Protein AF-A0A2G5R1A2-F1 (afdb_monomer)

Sequence (145 aa):
MGHVRRYGDDRVIRIGRARDGDEALFTPRADFAADFASEGALLPDGLRWTVETGWGRREVLGMGGLAPLGGRRWGVWALMSDLTPRQWLLAGWAAHAVLTWATTANTIFERPTFQAVPAPTPEAVRLLKRIGFVDVGEAYMIWEG

Mean predicted aligned error: 5.47 Å

Secondary structure (DSSP, 8-state):
--EEE--TTT--EEEEE--TTGGGGSPPPHHHHHHHHHTTT-PPSSEEEEEEE-SSS-EEEEEEEEEEEETTEEEEEEEE-S--HHHHHHHHHHHHHHHHHHHHT-TTSSS-EEEE---SSHHHHHHHHHTTEEE-SSSSEEE--

Foldseek 3Di:
DWDWDDDPPWKIKIKDFDDPCLQVQADFDPVLVVVCVVVVVDDADATKIFIFIGDPDTRTQWMWHWHDPDPLETETGIGGHPDDPVVLLVVLVVSLVVVCCVPPVDPVRDPHKYKYQFDPDPVSVVSCVVSAWDDPPDSITTHPD

pLDDT: mean 85.93, std 11.62, range [48.03, 97.38]

Solvent-accessible surface area (backbone atoms only — not comparable to full-atom values): 8216 Å² total; per-residue (Å²): 114,77,54,77,50,81,59,79,96,74,51,38,49,36,40,36,69,53,55,94,66,53,77,76,58,45,62,54,24,71,66,47,43,50,55,41,50,74,64,70,67,59,80,77,60,71,54,50,31,30,37,31,35,52,78,96,54,91,39,50,49,27,38,34,36,41,25,79,69,57,93,56,29,28,39,51,49,72,45,38,31,81,64,53,77,68,52,48,55,51,52,41,53,48,52,34,54,53,53,51,40,46,64,74,75,33,86,88,37,73,79,61,44,43,33,35,64,59,59,102,42,75,66,43,46,52,49,43,42,75,50,28,33,42,84,73,92,58,87,41,26,41,56,76,105

Radius of gyration: 14.65 Å; Cα contacts (8 Å, |Δi|>4): 243; chains: 1; bounding box: 35×31×40 Å

Nearest PDB structures (foldseek):
  7kx3-assembly1_B  TM=6.632E-01  e=1.824E-04  Vibrio cholerae O1 biovar El Tor str. N16961
  6dau-assembly1_E-5  TM=6.646E-01  e=5.779E-04  Vibrio cholerae O1 biovar El Tor
  3tth-assembly11_K  TM=6.308E-01  e=1.272E-03  Coxiella burnetii
  4r87-assembly1_B  TM=6.181E-01  e=1.272E-03  Vibrio cholerae O1 biovar El Tor str. N16961
  3tt2-assembly1_A  TM=5.699E-01  e=2.987E-02  Sphaerobacter thermophilus DSM 20745

Structure (mmCIF, N/CA/C/O backbone):
data_AF-A0A2G5R1A2-F1
#
_entry.id   AF-A0A2G5R1A2-F1
#
loop_
_atom_site.group_PDB
_atom_site.id
_atom_site.type_symbol
_atom_site.label_atom_id
_atom_site.label_alt_id
_atom_site.label_comp_id
_atom_site.label_asym_id
_atom_site.label_entity_id
_atom_site.label_seq_id
_atom_site.pdbx_PDB_ins_code
_atom_site.Cartn_x
_atom_site.Cartn_y
_atom_site.Cartn_z
_atom_site.occupancy
_atom_site.B_iso_or_equiv
_atom_site.auth_seq_id
_atom_site.auth_comp_id
_atom_site.auth_asym_id
_atom_site.auth_atom_id
_atom_site.pdbx_PDB_model_num
ATOM 1 N N . MET A 1 1 ? 8.253 -9.365 10.867 1.00 53.34 1 MET A N 1
ATOM 2 C CA . MET A 1 1 ? 8.555 -7.958 11.184 1.00 53.34 1 MET A CA 1
ATOM 3 C C . MET A 1 1 ? 7.321 -7.328 11.810 1.00 53.34 1 MET A C 1
ATOM 5 O O . MET A 1 1 ? 6.239 -7.571 11.291 1.00 53.34 1 MET A O 1
ATOM 9 N N . GLY A 1 2 ? 7.460 -6.615 12.930 1.00 54.91 2 GLY A N 1
ATOM 10 C CA . GLY A 1 2 ? 6.360 -5.902 13.581 1.00 54.91 2 GLY A CA 1
ATOM 11 C C . GLY A 1 2 ? 6.784 -4.468 13.871 1.00 54.91 2 GLY A C 1
ATOM 12 O O . GLY A 1 2 ? 7.587 -4.251 14.773 1.00 54.91 2 GLY A O 1
ATOM 13 N N . HIS A 1 3 ? 6.284 -3.502 13.100 1.00 61.28 3 HIS A N 1
ATOM 14 C CA . HIS A 1 3 ? 6.483 -2.082 13.395 1.00 61.28 3 HIS A CA 1
ATOM 15 C C . HIS A 1 3 ? 5.299 -1.567 14.201 1.00 61.28 3 HIS A C 1
ATOM 17 O O . HIS A 1 3 ? 4.147 -1.742 13.806 1.00 61.28 3 HIS A O 1
ATOM 23 N N . VAL A 1 4 ? 5.592 -0.944 15.340 1.00 58.12 4 VAL A N 1
ATOM 24 C CA . VAL A 1 4 ? 4.596 -0.392 16.257 1.00 58.12 4 VAL A CA 1
ATOM 25 C C . VAL A 1 4 ? 4.905 1.081 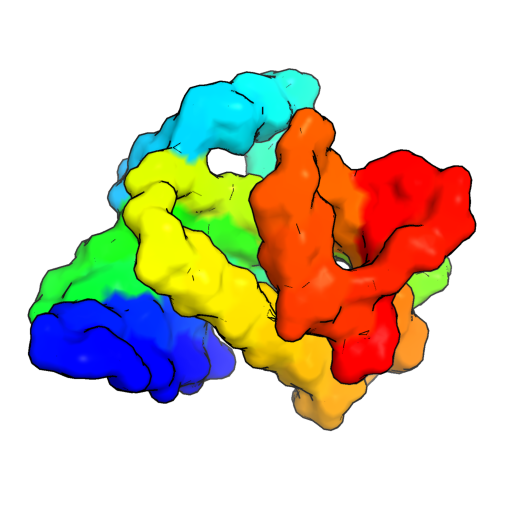16.462 1.00 58.12 4 VAL A C 1
ATOM 27 O O . VAL A 1 4 ? 5.990 1.421 16.930 1.00 58.12 4 VAL A O 1
ATOM 30 N N . ARG A 1 5 ? 3.949 1.962 16.152 1.00 61.06 5 ARG A N 1
ATOM 31 C CA . ARG A 1 5 ? 4.069 3.392 16.460 1.00 61.06 5 ARG A CA 1
ATOM 32 C C . ARG A 1 5 ? 2.829 3.899 17.191 1.00 61.06 5 ARG A C 1
ATOM 34 O O . ARG A 1 5 ? 1.709 3.502 16.875 1.00 61.06 5 ARG A O 1
ATOM 41 N N . ARG A 1 6 ? 3.048 4.751 18.196 1.00 54.03 6 ARG A N 1
ATOM 42 C CA . ARG A 1 6 ? 2.004 5.391 19.013 1.00 54.03 6 ARG A CA 1
ATOM 43 C C . ARG A 1 6 ? 1.720 6.802 18.495 1.00 54.03 6 ARG A C 1
ATOM 45 O O . ARG A 1 6 ? 2.661 7.496 18.112 1.00 54.03 6 ARG A O 1
ATOM 52 N N . TYR A 1 7 ? 0.455 7.222 18.513 1.00 48.03 7 TYR A N 1
ATOM 53 C CA . TYR A 1 7 ? 0.052 8.603 18.234 1.00 48.03 7 TYR A CA 1
ATOM 54 C C . TYR A 1 7 ? -1.152 8.995 19.105 1.00 48.03 7 TYR A C 1
ATOM 56 O O . TYR A 1 7 ? -2.266 8.543 18.851 1.00 48.03 7 TYR A O 1
ATOM 64 N N . GLY A 1 8 ? -0.919 9.843 20.113 1.00 56.75 8 GLY A N 1
ATOM 65 C CA . GLY A 1 8 ? -1.944 10.268 21.075 1.00 56.75 8 GLY A CA 1
ATOM 66 C C . GLY A 1 8 ? -2.523 9.126 21.922 1.00 56.75 8 GLY A C 1
ATOM 67 O O . GLY A 1 8 ? -1.966 8.025 21.965 1.00 56.75 8 GLY A O 1
ATOM 68 N N . ASP A 1 9 ? -3.644 9.416 22.578 1.00 51.31 9 ASP A N 1
ATOM 69 C CA . ASP A 1 9 ? -4.330 8.508 23.501 1.00 51.31 9 ASP A CA 1
ATOM 70 C C . ASP A 1 9 ? -5.085 7.409 22.720 1.00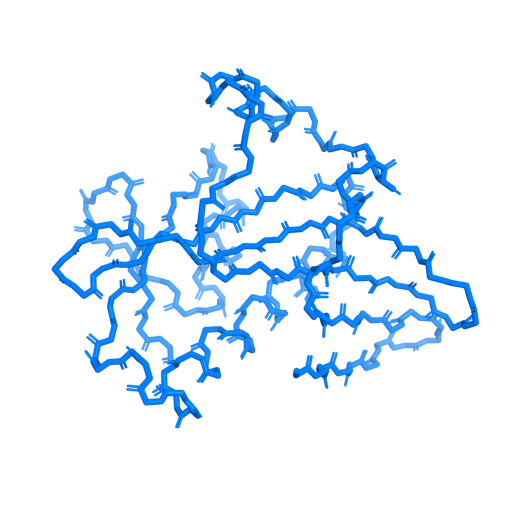 51.31 9 ASP A C 1
ATOM 72 O O . ASP A 1 9 ? -6.179 7.621 22.226 1.00 51.31 9 ASP A O 1
ATOM 76 N N . ASP A 1 10 ? -4.495 6.219 22.585 1.00 49.88 10 ASP A N 1
ATOM 77 C CA . ASP A 1 10 ? -5.197 4.937 22.334 1.00 49.88 10 ASP A CA 1
ATOM 78 C C . ASP A 1 10 ? -5.314 4.339 20.920 1.00 49.88 10 ASP A C 1
ATOM 80 O O . ASP A 1 10 ? -5.913 3.270 20.777 1.00 49.88 10 ASP A O 1
ATOM 84 N N . ARG A 1 11 ? -4.667 4.860 19.866 1.00 59.41 11 ARG A N 1
ATOM 85 C CA . ARG A 1 11 ? -4.606 4.122 18.577 1.00 59.41 11 ARG A CA 1
ATOM 86 C C . ARG A 1 11 ? -3.183 3.861 18.105 1.00 59.41 11 ARG A C 1
ATOM 88 O O . ARG A 1 11 ? -2.524 4.701 17.501 1.00 59.41 11 ARG A O 1
ATOM 95 N N . VAL A 1 12 ? -2.711 2.649 18.384 1.00 66.00 12 VAL A N 1
ATOM 96 C CA . VAL A 1 12 ? -1.510 2.086 17.763 1.00 66.00 12 VAL A CA 1
ATOM 97 C C . VAL A 1 12 ? -1.891 1.561 16.386 1.00 66.00 12 VAL A C 1
ATOM 99 O O . VAL A 1 12 ? -2.875 0.833 16.281 1.00 66.00 12 VAL A O 1
ATOM 102 N N . ILE A 1 13 ? -1.111 1.899 15.356 1.00 71.56 13 ILE A N 1
ATOM 103 C CA . ILE A 1 13 ? -1.110 1.131 14.108 1.00 71.56 13 ILE A CA 1
ATOM 104 C C . ILE A 1 13 ? 0.065 0.161 14.130 1.00 71.56 13 ILE A C 1
ATOM 106 O O . ILE A 1 13 ? 1.190 0.523 14.499 1.00 71.56 13 ILE A O 1
ATOM 110 N N . ARG A 1 14 ? -0.230 -1.089 13.777 1.00 78.00 14 ARG A N 1
ATOM 111 C CA . ARG A 1 14 ? 0.752 -2.154 13.612 1.00 78.00 14 ARG A CA 1
ATOM 112 C C . ARG A 1 14 ? 0.763 -2.603 12.169 1.00 78.00 14 ARG A C 1
ATOM 114 O O . ARG A 1 14 ? -0.285 -2.700 11.539 1.00 78.00 14 ARG A O 1
ATOM 121 N N . ILE A 1 15 ? 1.955 -2.925 11.694 1.00 80.19 15 ILE A N 1
ATOM 122 C CA . ILE A 1 15 ? 2.123 -3.700 10.472 1.00 80.19 15 ILE A CA 1
ATOM 123 C C . ILE A 1 15 ? 2.657 -5.056 10.871 1.00 80.19 15 ILE A C 1
ATOM 125 O O . ILE A 1 15 ? 3.698 -5.142 11.531 1.00 80.19 15 ILE A O 1
ATOM 129 N N . GLY A 1 16 ? 1.946 -6.097 10.467 1.00 82.06 16 GLY A N 1
ATOM 130 C CA . GLY A 1 16 ? 2.376 -7.478 10.613 1.00 82.06 16 GLY A CA 1
ATOM 131 C C . GLY A 1 16 ? 2.407 -8.186 9.268 1.00 82.06 16 GLY A C 1
ATOM 132 O O . GLY A 1 16 ? 1.851 -7.703 8.285 1.00 82.06 16 GLY A O 1
ATOM 133 N N . ARG A 1 17 ? 3.036 -9.364 9.238 1.00 86.81 17 ARG A N 1
ATOM 134 C CA . ARG A 1 17 ? 2.874 -10.298 8.119 1.00 86.81 17 ARG A CA 1
ATOM 135 C C . ARG A 1 17 ? 1.384 -10.603 7.954 1.00 86.81 17 ARG A C 1
ATOM 137 O O . ARG A 1 17 ? 0.725 -10.882 8.958 1.00 86.81 17 ARG A O 1
ATOM 144 N N . ALA A 1 18 ? 0.900 -10.559 6.716 1.00 89.62 18 ALA A N 1
ATOM 145 C CA . ALA A 1 18 ? -0.470 -10.944 6.419 1.00 89.62 18 ALA A CA 1
ATOM 146 C C . ALA A 1 18 ? -0.735 -12.397 6.818 1.00 89.62 18 ALA A C 1
ATOM 148 O O . ALA A 1 18 ? 0.147 -13.256 6.690 1.00 89.62 18 ALA A O 1
ATOM 149 N N . ARG A 1 19 ? -1.940 -12.645 7.324 1.00 90.69 19 ARG A N 1
ATOM 150 C CA . ARG A 1 19 ? -2.444 -13.972 7.677 1.00 90.69 19 ARG A CA 1
ATOM 151 C C . ARG A 1 19 ? -3.552 -14.341 6.704 1.00 90.69 19 ARG A C 1
ATOM 153 O O . ARG A 1 19 ? -4.263 -13.459 6.229 1.00 90.69 19 ARG A O 1
ATOM 160 N N . ASP A 1 20 ? -3.699 -15.632 6.445 1.00 88.44 20 ASP A N 1
ATOM 161 C CA . ASP A 1 20 ? -4.779 -16.133 5.600 1.00 88.44 20 ASP A CA 1
ATOM 162 C C . ASP A 1 20 ? -6.134 -15.706 6.187 1.00 88.44 20 ASP A C 1
ATOM 164 O O . ASP A 1 20 ? -6.380 -15.884 7.386 1.00 88.44 20 ASP A O 1
ATOM 168 N N . GLY A 1 21 ? -6.988 -15.108 5.353 1.00 89.06 21 GLY A N 1
ATOM 169 C CA . GLY A 1 21 ? -8.304 -14.608 5.746 1.00 89.06 21 GLY A CA 1
ATOM 170 C C . GLY A 1 21 ? -8.325 -13.186 6.313 1.00 89.06 21 GLY A C 1
ATOM 171 O O . GLY A 1 21 ? -9.397 -12.719 6.697 1.00 89.06 21 GLY A O 1
ATOM 172 N N . ASP A 1 22 ? -7.195 -12.470 6.370 1.00 92.50 22 ASP A N 1
ATOM 173 C CA . ASP A 1 22 ? -7.172 -11.063 6.800 1.00 92.50 22 ASP A CA 1
ATOM 174 C C . ASP A 1 22 ? -8.023 -10.155 5.900 1.00 92.50 22 ASP A C 1
ATOM 176 O O . ASP A 1 22 ? -8.620 -9.193 6.383 1.00 92.50 22 ASP A O 1
ATOM 180 N N . GLU A 1 23 ? -8.135 -10.493 4.617 1.00 90.69 23 GLU A N 1
ATOM 181 C CA . GLU A 1 23 ? -8.979 -9.820 3.631 1.00 90.69 23 GLU A CA 1
ATOM 182 C C . GLU A 1 23 ? -10.473 -9.868 3.971 1.00 90.69 23 GLU A C 1
ATOM 184 O O . GLU A 1 23 ? -11.220 -8.977 3.579 1.00 90.69 23 GLU A O 1
ATOM 189 N N . ALA A 1 24 ? -10.910 -10.861 4.752 1.00 91.94 24 ALA A N 1
ATOM 190 C CA . ALA A 1 24 ? -12.294 -10.989 5.202 1.00 91.94 24 ALA A CA 1
ATOM 191 C C . ALA A 1 24 ? -12.590 -10.191 6.488 1.00 91.94 24 ALA A C 1
ATOM 193 O O . ALA A 1 24 ? -13.737 -10.137 6.933 1.00 91.94 24 ALA A O 1
ATOM 194 N N . LEU A 1 25 ? -11.571 -9.589 7.118 1.00 93.44 25 LEU A N 1
ATOM 195 C CA . LEU A 1 25 ? -11.696 -8.897 8.408 1.00 93.44 25 LEU A CA 1
ATOM 196 C C . LEU A 1 25 ? -11.985 -7.396 8.283 1.00 93.44 25 LEU A C 1
ATOM 198 O O . LEU A 1 25 ? -12.113 -6.718 9.304 1.00 93.44 25 LEU A O 1
ATOM 202 N N . PHE A 1 26 ? -12.086 -6.873 7.064 1.00 94.38 26 PHE A N 1
ATOM 203 C CA . PHE A 1 26 ? -12.429 -5.481 6.797 1.00 94.38 26 PHE A CA 1
ATOM 204 C C . PHE A 1 26 ? -13.245 -5.362 5.510 1.00 94.38 26 PHE A C 1
ATOM 206 O O . PHE A 1 26 ? -13.258 -6.258 4.672 1.00 94.38 26 PHE A O 1
ATOM 213 N N . THR A 1 27 ? -13.928 -4.233 5.344 1.00 95.50 27 THR A N 1
ATOM 214 C CA . THR A 1 27 ? -14.594 -3.885 4.086 1.00 95.50 27 THR A CA 1
ATOM 215 C C . THR A 1 27 ? -13.722 -2.879 3.344 1.00 95.50 27 THR A C 1
ATOM 217 O O . THR A 1 27 ? -13.479 -1.804 3.901 1.00 95.50 27 THR A O 1
ATOM 220 N N . PRO A 1 28 ? -13.230 -3.190 2.130 1.00 94.94 28 PRO A N 1
ATOM 221 C CA . PRO A 1 28 ? -12.454 -2.235 1.354 1.00 94.94 28 PRO A CA 1
ATOM 222 C C . PRO A 1 28 ? -13.264 -0.979 1.024 1.00 94.94 28 PRO A C 1
ATOM 224 O O . PRO A 1 28 ? -14.481 -1.039 0.828 1.00 94.94 28 PRO A O 1
ATOM 227 N N . ARG A 1 29 ? -12.581 0.163 0.930 1.00 95.00 29 ARG A N 1
ATOM 228 C CA . ARG A 1 29 ? -13.160 1.393 0.386 1.00 95.00 29 ARG A CA 1
ATOM 229 C C . ARG A 1 29 ? -13.641 1.137 -1.044 1.00 95.00 29 ARG A C 1
ATOM 231 O O . ARG A 1 29 ? -13.059 0.324 -1.756 1.00 95.00 29 ARG A O 1
ATOM 238 N N . ALA A 1 30 ? -14.709 1.817 -1.453 1.00 93.00 30 ALA A N 1
ATOM 239 C CA . ALA A 1 30 ? -15.405 1.522 -2.705 1.00 93.00 30 ALA A CA 1
ATOM 240 C C . ALA A 1 30 ? -14.507 1.577 -3.955 1.00 93.00 30 ALA A C 1
ATOM 242 O O . ALA A 1 30 ? -14.680 0.760 -4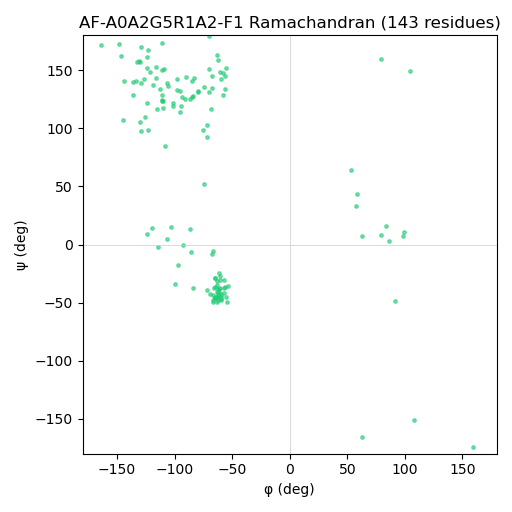.854 1.00 93.00 30 ALA A O 1
ATOM 243 N N . ASP A 1 31 ? -13.545 2.502 -4.000 1.00 90.38 31 ASP A N 1
ATOM 244 C CA . ASP A 1 31 ? -12.572 2.603 -5.091 1.00 90.38 31 ASP A CA 1
ATOM 245 C C . ASP A 1 31 ? -11.628 1.397 -5.117 1.00 90.38 31 ASP A C 1
ATOM 247 O O . ASP A 1 31 ? -11.542 0.717 -6.135 1.00 90.38 31 ASP A O 1
ATOM 251 N N . PHE A 1 32 ? -11.025 1.034 -3.982 1.00 91.94 32 PHE A N 1
ATOM 252 C CA . PHE A 1 32 ? -10.208 -0.181 -3.925 1.00 91.94 32 PHE A CA 1
ATOM 253 C C . PHE A 1 32 ? -11.006 -1.457 -4.183 1.00 91.94 32 PHE A C 1
ATOM 255 O O . PHE A 1 32 ? -10.472 -2.393 -4.766 1.00 91.94 32 PHE A O 1
ATOM 262 N N . ALA A 1 33 ? -12.268 -1.525 -3.751 1.00 92.50 33 ALA A N 1
ATOM 263 C CA . ALA A 1 33 ? -13.132 -2.668 -4.029 1.00 92.50 33 ALA A CA 1
ATOM 264 C C . ALA A 1 33 ? -13.386 -2.823 -5.536 1.00 92.50 33 ALA A C 1
ATOM 266 O O . ALA A 1 33 ? -13.369 -3.945 -6.040 1.00 92.50 33 ALA A O 1
ATOM 267 N N . ALA A 1 34 ? -13.604 -1.711 -6.247 1.00 91.25 34 ALA A N 1
ATOM 268 C CA . ALA A 1 34 ? -13.799 -1.706 -7.692 1.00 91.25 34 ALA A CA 1
ATOM 269 C C . ALA A 1 34 ? -12.525 -2.133 -8.433 1.00 91.25 34 ALA A C 1
ATOM 271 O O . ALA A 1 34 ? -12.590 -3.035 -9.268 1.00 91.25 34 ALA A O 1
ATOM 272 N N . ASP A 1 35 ? -11.375 -1.559 -8.070 1.00 87.94 35 ASP A N 1
ATOM 273 C CA . ASP A 1 35 ? -10.078 -1.927 -8.647 1.00 87.94 35 ASP A CA 1
ATOM 274 C C . ASP A 1 35 ? -9.776 -3.410 -8.390 1.00 87.94 35 ASP A C 1
ATOM 276 O O . ASP A 1 35 ? -9.486 -4.168 -9.314 1.00 87.94 35 ASP A O 1
ATOM 280 N N . PHE A 1 36 ? -9.953 -3.868 -7.149 1.00 89.50 36 PHE A N 1
ATOM 281 C CA . PHE A 1 36 ? -9.735 -5.261 -6.766 1.00 89.50 36 PHE A CA 1
ATOM 282 C C . PHE A 1 36 ? -10.648 -6.232 -7.522 1.00 89.50 36 PHE A C 1
ATOM 284 O O . PHE A 1 36 ? -10.193 -7.279 -7.980 1.00 89.50 36 PHE A O 1
ATOM 291 N N . ALA A 1 37 ? -11.927 -5.887 -7.695 1.00 91.62 37 ALA A N 1
ATOM 292 C CA . ALA A 1 37 ? -12.861 -6.683 -8.485 1.00 91.62 37 ALA A CA 1
ATOM 293 C C . ALA A 1 37 ? -12.477 -6.715 -9.974 1.00 91.62 37 ALA A C 1
ATOM 295 O O . ALA A 1 37 ? -12.607 -7.762 -10.609 1.00 91.62 37 ALA A O 1
ATOM 296 N N . SER A 1 38 ? -11.980 -5.601 -10.522 1.00 90.31 38 SER A N 1
ATOM 297 C CA . SER A 1 38 ? -11.535 -5.517 -11.920 1.00 90.31 38 SER A CA 1
ATOM 298 C C . SER A 1 38 ? -10.316 -6.402 -12.213 1.00 90.31 38 SER A C 1
ATOM 300 O O . SER A 1 38 ? -10.208 -6.951 -13.306 1.00 90.31 38 SER A O 1
ATOM 302 N N . GLU A 1 39 ? -9.480 -6.635 -11.200 1.00 86.62 39 GLU A N 1
ATOM 303 C CA . GLU A 1 39 ? -8.320 -7.538 -11.226 1.00 86.62 39 GLU A CA 1
ATOM 304 C C . GLU A 1 39 ? -8.692 -8.999 -10.877 1.00 86.62 39 GLU A C 1
ATOM 306 O O . GLU A 1 39 ? -7.835 -9.838 -10.598 1.00 86.62 39 GLU A O 1
ATOM 311 N N . GLY A 1 40 ? -9.989 -9.332 -10.860 1.00 90.88 40 GLY A N 1
ATOM 312 C CA . GLY A 1 40 ? -10.482 -10.690 -10.612 1.00 90.88 40 GLY A CA 1
ATOM 313 C C . GLY A 1 40 ? -10.597 -11.080 -9.136 1.00 90.88 40 GLY A C 1
ATOM 314 O O . GLY A 1 40 ? -10.736 -12.265 -8.837 1.00 90.88 40 GLY A O 1
ATOM 315 N N . ALA A 1 41 ? -10.562 -10.109 -8.216 1.00 88.88 41 ALA A N 1
ATOM 316 C CA . ALA A 1 41 ? -10.655 -10.312 -6.767 1.00 88.88 41 ALA A CA 1
ATOM 317 C C . ALA A 1 41 ? -9.567 -11.242 -6.197 1.00 88.88 41 ALA A C 1
ATOM 319 O O . ALA A 1 41 ? -9.788 -11.970 -5.225 1.00 88.88 41 ALA A O 1
ATOM 320 N N . LEU A 1 42 ? -8.374 -11.207 -6.796 1.00 88.69 42 LEU A N 1
ATOM 321 C CA . LEU A 1 42 ? -7.206 -11.952 -6.343 1.00 88.69 42 LEU A CA 1
ATOM 322 C C . LEU A 1 42 ? -6.158 -10.994 -5.786 1.00 88.69 42 LEU A C 1
ATOM 324 O O . LEU A 1 42 ? -5.775 -10.016 -6.424 1.00 88.69 42 LEU A O 1
ATOM 328 N N . LEU A 1 43 ? -5.679 -11.274 -4.571 1.00 88.62 43 LEU A N 1
ATOM 329 C CA . LEU A 1 43 ? -4.574 -10.507 -4.004 1.00 88.62 43 LEU A CA 1
ATOM 330 C C . LEU A 1 43 ? -3.299 -10.780 -4.812 1.00 88.62 43 LEU A C 1
ATOM 332 O O . LEU A 1 43 ? -2.982 -11.955 -5.028 1.00 88.62 43 LEU A O 1
ATOM 336 N N . PRO A 1 44 ? -2.518 -9.747 -5.178 1.00 89.50 44 PRO A N 1
ATOM 337 C CA . PRO A 1 44 ? -1.271 -9.955 -5.900 1.00 89.50 44 PRO A CA 1
ATOM 338 C C . PRO A 1 44 ? -0.318 -10.888 -5.145 1.00 89.50 44 PRO A C 1
ATOM 340 O O . PRO A 1 44 ? -0.258 -10.891 -3.906 1.00 89.50 44 PRO A O 1
ATOM 343 N N . ASP A 1 45 ? 0.438 -11.694 -5.885 1.00 86.94 45 ASP A N 1
ATOM 344 C CA . ASP A 1 45 ? 1.495 -12.538 -5.326 1.00 86.94 45 ASP A CA 1
ATOM 345 C C . ASP A 1 45 ? 2.616 -11.706 -4.685 1.00 86.94 45 ASP A C 1
ATOM 347 O O . ASP A 1 45 ? 2.762 -10.510 -4.937 1.00 86.94 45 ASP A O 1
ATOM 351 N N . GLY A 1 46 ? 3.437 -12.353 -3.854 1.00 87.56 46 GLY A N 1
ATOM 352 C CA . GLY A 1 46 ? 4.608 -11.739 -3.228 1.00 87.56 46 GLY A CA 1
ATOM 353 C C . GLY A 1 46 ? 4.444 -11.466 -1.735 1.00 87.56 46 GLY A C 1
ATOM 354 O O . GLY A 1 46 ? 3.770 -12.205 -1.013 1.00 87.56 46 GLY A O 1
ATOM 355 N N . LEU A 1 47 ? 5.137 -10.438 -1.240 1.00 89.81 47 LEU A N 1
ATOM 356 C CA . LEU A 1 47 ? 5.122 -10.111 0.185 1.00 89.81 47 LEU A CA 1
ATOM 357 C C . LEU A 1 47 ? 3.856 -9.341 0.530 1.00 89.81 47 LEU A C 1
ATOM 359 O O . LEU A 1 47 ? 3.541 -8.349 -0.118 1.00 89.81 47 LEU A O 1
ATOM 363 N N . ARG A 1 48 ? 3.172 -9.769 1.591 1.00 92.38 48 ARG A N 1
ATOM 364 C CA . ARG A 1 48 ? 1.913 -9.176 2.045 1.00 92.38 48 ARG A CA 1
ATOM 365 C C . ARG A 1 48 ? 1.993 -8.782 3.513 1.00 92.38 48 ARG A C 1
ATOM 367 O O . ARG A 1 48 ? 2.565 -9.507 4.338 1.00 92.38 48 ARG A O 1
ATOM 374 N N . TRP A 1 49 ? 1.382 -7.656 3.845 1.00 90.81 49 TRP A N 1
ATOM 375 C CA . TRP A 1 49 ? 1.232 -7.181 5.211 1.00 90.81 49 TRP A CA 1
ATOM 376 C C . TRP A 1 49 ? -0.190 -6.734 5.499 1.00 90.81 49 TRP A C 1
ATOM 378 O O . TRP A 1 49 ? -0.939 -6.340 4.608 1.00 90.81 49 TRP A O 1
ATOM 388 N N . THR A 1 50 ? -0.514 -6.745 6.783 1.00 92.12 50 THR A N 1
ATOM 389 C CA . THR A 1 50 ? -1.796 -6.284 7.306 1.00 92.12 50 THR A CA 1
ATOM 390 C C . THR A 1 50 ? -1.562 -5.034 8.133 1.00 92.12 50 THR A C 1
ATOM 392 O O . THR A 1 50 ? -0.630 -4.980 8.943 1.00 92.12 50 THR A O 1
ATOM 395 N N . VAL A 1 51 ? -2.398 -4.024 7.908 1.00 90.00 51 VAL A N 1
ATOM 396 C CA . VAL A 1 51 ? -2.457 -2.802 8.707 1.00 90.00 51 VAL A CA 1
ATOM 397 C C . VAL A 1 51 ? -3.530 -3.003 9.763 1.00 90.00 51 VAL A C 1
ATOM 399 O O . VAL A 1 51 ? -4.698 -3.217 9.449 1.00 90.00 51 VAL A O 1
ATOM 402 N N . GLU A 1 52 ? -3.131 -2.946 11.025 1.00 89.69 52 GLU A N 1
ATOM 403 C CA . GLU A 1 52 ? -4.004 -3.238 12.159 1.00 89.69 52 GLU A CA 1
ATOM 404 C C . GLU A 1 52 ? -4.040 -2.066 13.130 1.00 89.69 52 GLU A C 1
ATOM 406 O O . GLU A 1 52 ? -3.049 -1.345 13.277 1.00 89.69 52 GLU A O 1
ATOM 411 N N . THR A 1 53 ? -5.144 -1.916 13.857 1.00 84.00 53 THR A N 1
ATOM 412 C CA . THR A 1 53 ? -5.227 -1.024 15.014 1.00 84.00 53 THR A CA 1
ATOM 413 C C . THR A 1 53 ? -5.788 -1.715 16.259 1.00 84.00 53 THR A C 1
ATOM 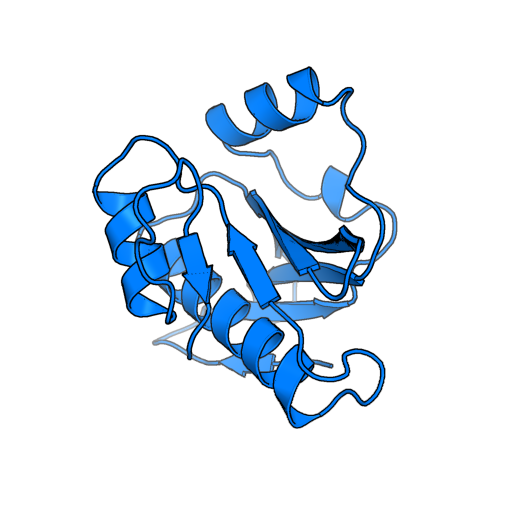415 O O . THR A 1 53 ? -6.245 -2.858 16.203 1.00 84.00 53 THR A O 1
ATOM 418 N N . GLY A 1 54 ? -5.687 -1.023 17.399 1.00 71.94 54 GLY A N 1
ATOM 419 C CA . GLY A 1 54 ? -6.220 -1.448 18.693 1.00 71.94 54 GLY A CA 1
ATOM 420 C C . GLY A 1 54 ? -5.183 -1.970 19.698 1.00 71.94 54 GLY A C 1
ATOM 421 O O . GLY A 1 54 ? -4.150 -2.554 19.352 1.00 71.94 54 GLY A O 1
ATOM 422 N N . TRP A 1 55 ? -5.483 -1.765 20.984 1.00 62.28 55 TRP A N 1
ATOM 423 C CA . TRP A 1 55 ? -4.864 -2.464 22.113 1.00 62.28 55 TRP A CA 1
ATOM 424 C C . TRP A 1 55 ? -5.827 -3.556 22.594 1.00 62.28 55 TRP A C 1
ATOM 426 O O . TRP A 1 55 ? -6.970 -3.276 22.934 1.00 62.28 55 TRP A O 1
ATOM 436 N N . GLY A 1 56 ? -5.391 -4.816 22.603 1.00 64.75 56 GLY A N 1
ATOM 437 C CA . GLY A 1 56 ? -6.182 -5.946 23.113 1.00 64.75 56 GLY A CA 1
ATOM 438 C C . GLY A 1 56 ? -7.043 -6.658 22.066 1.00 64.75 56 GLY A C 1
ATOM 439 O O . GLY A 1 56 ? -6.942 -7.877 21.956 1.00 64.75 56 GLY A O 1
ATOM 440 N N . ARG A 1 57 ? -7.821 -5.936 21.246 1.00 73.94 57 ARG A N 1
ATOM 441 C CA . ARG A 1 57 ? -8.567 -6.526 20.117 1.00 73.94 57 ARG A CA 1
ATOM 442 C C . ARG A 1 57 ? -7.971 -6.070 18.790 1.00 73.94 57 ARG A C 1
ATOM 444 O O . ARG A 1 57 ? -7.848 -4.877 18.542 1.00 73.94 57 ARG A O 1
ATOM 451 N N . ARG A 1 58 ? -7.587 -7.043 17.964 1.00 84.12 58 ARG A N 1
ATOM 452 C CA . ARG A 1 58 ? -7.082 -6.830 16.606 1.00 84.12 58 ARG A CA 1
ATOM 453 C C . ARG A 1 58 ? -8.220 -6.328 15.718 1.00 84.12 58 ARG A C 1
ATOM 455 O O . ARG A 1 58 ? -9.175 -7.068 15.499 1.00 84.12 58 ARG A O 1
ATOM 462 N N . GLU A 1 59 ? -8.094 -5.113 15.204 1.00 89.38 59 GLU A N 1
ATOM 463 C CA . GLU A 1 59 ? -8.937 -4.580 14.133 1.00 89.38 59 GLU A CA 1
ATOM 464 C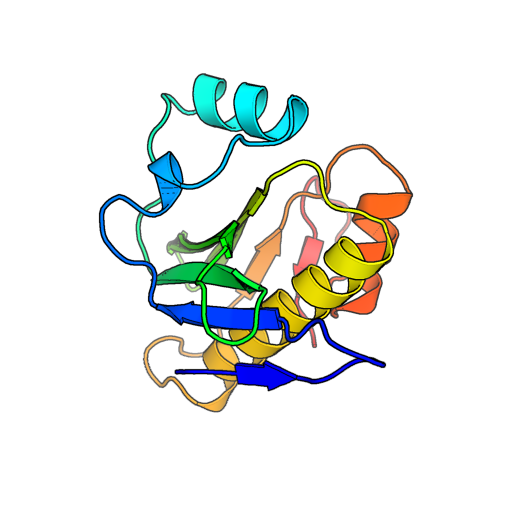 C . GLU A 1 59 ? -8.088 -4.450 12.869 1.00 89.38 59 GLU A C 1
ATOM 466 O O . GLU A 1 59 ? -7.039 -3.805 12.898 1.00 89.38 59 GLU A O 1
ATOM 471 N N . VAL A 1 60 ? -8.512 -5.083 11.775 1.00 91.75 60 VAL A N 1
ATOM 472 C CA . VAL A 1 60 ? -7.830 -4.966 10.483 1.00 91.75 60 VAL A CA 1
ATOM 473 C C . VAL A 1 60 ? -8.383 -3.748 9.755 1.00 91.75 60 VAL A C 1
ATOM 475 O O . VAL A 1 60 ? -9.586 -3.614 9.569 1.00 91.75 60 VAL A O 1
ATOM 478 N N . LEU A 1 61 ? -7.491 -2.844 9.363 1.00 92.62 61 LEU A N 1
ATOM 479 C CA . LEU A 1 61 ? -7.814 -1.645 8.589 1.00 92.62 61 LEU A CA 1
ATOM 480 C C . LEU A 1 61 ? -7.571 -1.844 7.093 1.00 92.62 61 LEU A C 1
ATOM 482 O O . LEU A 1 61 ? -8.044 -1.065 6.273 1.00 92.62 61 LEU A O 1
ATOM 486 N N . GLY A 1 62 ? -6.802 -2.864 6.736 1.00 94.00 62 GLY A N 1
ATOM 487 C CA . GLY A 1 62 ? -6.514 -3.187 5.357 1.00 94.00 62 GLY A CA 1
ATOM 488 C C . GLY A 1 62 ? -5.261 -4.020 5.208 1.00 94.00 62 GLY A C 1
ATOM 489 O O . GLY A 1 62 ? -4.620 -4.422 6.184 1.00 94.00 62 GLY A O 1
ATOM 490 N N . MET A 1 63 ? -4.898 -4.243 3.957 1.00 94.19 63 MET A N 1
ATOM 491 C CA . MET A 1 63 ? -3.732 -5.002 3.547 1.00 94.19 63 MET A CA 1
ATOM 492 C C . MET A 1 63 ? -2.931 -4.218 2.517 1.00 94.19 63 MET A C 1
ATOM 494 O O . MET A 1 63 ? -3.440 -3.332 1.835 1.00 94.19 63 MET A O 1
ATOM 498 N N . GLY A 1 64 ? -1.658 -4.551 2.399 1.00 93.56 64 GLY A N 1
ATOM 499 C CA . GLY A 1 64 ? -0.818 -4.089 1.308 1.00 93.56 64 GLY A CA 1
ATOM 500 C C . GLY A 1 64 ? 0.229 -5.129 0.967 1.00 93.56 64 GLY A C 1
ATOM 501 O O . GLY A 1 64 ? 0.379 -6.137 1.666 1.00 93.56 64 GLY A O 1
ATOM 502 N N . GLY A 1 65 ? 0.960 -4.887 -0.109 1.00 93.06 65 GLY A N 1
ATOM 503 C CA . GLY A 1 65 ? 1.978 -5.824 -0.539 1.00 93.06 65 GLY A CA 1
ATOM 504 C C . GLY A 1 65 ? 2.977 -5.268 -1.539 1.00 93.06 65 GLY A C 1
ATOM 505 O O . GLY A 1 65 ? 2.841 -4.159 -2.058 1.00 93.06 65 GLY A O 1
ATOM 506 N N . LEU A 1 66 ? 3.997 -6.088 -1.779 1.00 93.25 66 LEU A N 1
ATOM 507 C CA . LEU A 1 66 ? 4.975 -5.942 -2.846 1.00 93.25 66 LEU A CA 1
ATOM 508 C C . LEU A 1 66 ? 4.814 -7.123 -3.800 1.00 93.25 66 LEU A C 1
ATOM 510 O O . LEU A 1 66 ? 5.069 -8.266 -3.411 1.00 93.25 66 LEU A O 1
ATOM 514 N N . ALA A 1 67 ? 4.433 -6.828 -5.039 1.00 93.25 67 ALA A N 1
ATOM 515 C CA . ALA A 1 67 ? 4.280 -7.804 -6.110 1.00 93.25 67 ALA A CA 1
ATOM 516 C C . ALA A 1 67 ? 5.432 -7.691 -7.121 1.00 93.25 67 ALA A C 1
ATOM 518 O O . ALA A 1 67 ? 5.810 -6.576 -7.485 1.00 93.25 67 ALA A O 1
ATOM 519 N N . PRO A 1 68 ? 6.023 -8.801 -7.589 1.00 92.25 68 PRO A N 1
ATOM 520 C CA . PRO A 1 68 ? 7.097 -8.742 -8.575 1.00 92.25 68 PRO A CA 1
ATOM 521 C C . PRO A 1 68 ? 6.569 -8.290 -9.947 1.00 92.25 68 PRO A C 1
ATOM 523 O O . PRO A 1 68 ? 5.617 -8.858 -10.467 1.00 92.25 68 PRO A O 1
ATOM 526 N N . LEU A 1 69 ? 7.243 -7.318 -10.570 1.00 91.50 69 LEU A N 1
ATOM 527 C CA . LEU A 1 69 ? 6.976 -6.852 -11.947 1.00 91.50 69 LEU A CA 1
ATOM 528 C C . LEU A 1 69 ? 8.060 -7.311 -12.946 1.00 91.50 69 LEU A C 1
ATOM 530 O O . LEU A 1 69 ? 8.087 -6.901 -14.110 1.00 91.50 69 LEU A O 1
ATOM 534 N N . GLY A 1 70 ? 9.007 -8.128 -12.478 1.00 88.25 70 GLY A N 1
ATOM 535 C CA . GLY A 1 70 ? 10.178 -8.565 -13.237 1.00 88.25 70 GLY A CA 1
ATOM 536 C C . GLY A 1 70 ? 11.298 -7.519 -13.305 1.00 88.25 70 GLY A C 1
ATOM 537 O O . GLY A 1 70 ? 11.097 -6.324 -13.084 1.00 88.25 70 GLY A O 1
ATOM 538 N N . GLY A 1 71 ? 12.520 -7.973 -13.603 1.00 84.38 71 GLY A N 1
ATOM 539 C CA . GLY A 1 71 ? 13.680 -7.089 -13.780 1.00 84.38 71 GLY A CA 1
ATOM 540 C C . GLY A 1 71 ? 13.996 -6.223 -12.555 1.00 84.38 71 GLY A C 1
ATOM 541 O O . GLY A 1 71 ? 14.226 -5.030 -12.707 1.00 84.38 71 GLY A O 1
ATOM 542 N N . ARG A 1 72 ? 13.954 -6.807 -11.344 1.00 88.56 72 ARG A N 1
ATOM 543 C CA . ARG A 1 72 ? 14.132 -6.126 -10.036 1.00 88.56 72 ARG A CA 1
ATOM 544 C C . ARG A 1 72 ? 13.077 -5.058 -9.697 1.00 88.56 72 ARG A C 1
ATOM 546 O O . ARG A 1 72 ? 13.209 -4.378 -8.680 1.00 88.56 72 ARG A O 1
ATOM 553 N N . ARG A 1 73 ? 12.018 -4.926 -10.496 1.00 92.00 73 ARG A N 1
ATOM 554 C CA . 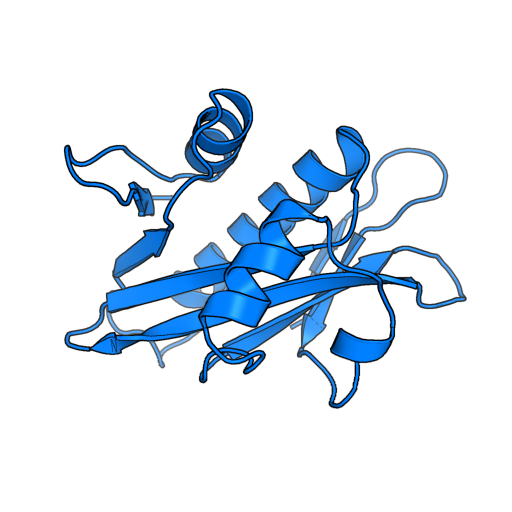ARG A 1 73 ? 10.908 -4.004 -10.232 1.00 92.00 73 ARG A CA 1
ATOM 555 C C . ARG A 1 73 ? 9.824 -4.680 -9.406 1.00 92.00 73 ARG A C 1
ATOM 557 O O . ARG A 1 73 ? 9.536 -5.865 -9.592 1.00 92.00 73 ARG A O 1
ATOM 564 N N . TRP A 1 74 ? 9.212 -3.899 -8.529 1.00 94.19 74 TRP A N 1
ATOM 565 C CA . TRP A 1 74 ? 8.191 -4.340 -7.590 1.00 94.19 74 TRP A CA 1
ATOM 566 C C . TRP A 1 74 ? 7.046 -3.333 -7.555 1.00 94.19 74 TRP A C 1
ATOM 568 O O . TRP A 1 74 ? 7.272 -2.139 -7.379 1.00 94.19 74 TRP A O 1
ATOM 578 N N . GLY A 1 75 ? 5.820 -3.816 -7.714 1.00 94.19 75 GLY A N 1
ATOM 579 C CA . GLY A 1 75 ? 4.603 -3.035 -7.569 1.00 94.19 75 GLY A CA 1
ATOM 580 C C . GLY A 1 75 ? 4.196 -2.978 -6.105 1.00 94.19 75 GLY A C 1
ATOM 581 O O . GLY A 1 75 ? 4.075 -4.013 -5.451 1.00 94.19 75 GLY A O 1
ATOM 582 N N . VAL A 1 76 ? 3.992 -1.772 -5.594 1.00 94.81 76 VAL A N 1
ATOM 583 C CA . VAL A 1 76 ? 3.439 -1.516 -4.268 1.00 94.81 76 VAL A CA 1
ATOM 584 C C . VAL A 1 76 ? 1.933 -1.391 -4.410 1.00 94.81 76 VAL A C 1
ATOM 586 O O . VAL A 1 76 ? 1.451 -0.571 -5.190 1.00 94.81 76 VAL A O 1
ATOM 589 N N . TRP A 1 77 ? 1.190 -2.186 -3.650 1.00 93.38 77 TRP A N 1
ATOM 590 C CA . TRP A 1 77 ? -0.270 -2.183 -3.690 1.00 93.38 77 TRP A CA 1
ATOM 591 C C . TRP A 1 77 ? -0.871 -2.066 -2.290 1.00 93.38 77 TRP A C 1
ATOM 593 O O . TRP A 1 77 ? -0.233 -2.391 -1.283 1.00 93.38 77 TRP A O 1
ATOM 603 N N . ALA A 1 78 ? -2.114 -1.590 -2.236 1.00 93.38 78 ALA A N 1
ATOM 604 C CA . ALA A 1 78 ? -2.887 -1.432 -1.014 1.00 93.38 78 ALA A CA 1
ATOM 605 C C . ALA A 1 78 ? -4.368 -1.748 -1.268 1.00 93.38 78 ALA A C 1
ATOM 607 O O . ALA A 1 78 ? -4.923 -1.355 -2.287 1.00 93.38 78 ALA A O 1
ATOM 608 N N . LEU A 1 79 ? -4.995 -2.423 -0.308 1.00 94.00 79 LEU A N 1
ATOM 609 C CA . LEU A 1 79 ? -6.427 -2.689 -0.222 1.00 94.00 79 LEU A CA 1
ATOM 610 C C . LEU A 1 79 ? -6.865 -2.270 1.183 1.00 94.00 79 LEU A C 1
ATOM 612 O O . LEU A 1 79 ? -6.645 -3.001 2.146 1.00 94.00 79 LEU A O 1
ATOM 616 N N . MET A 1 80 ? -7.409 -1.062 1.325 1.00 94.12 80 MET A N 1
ATOM 617 C CA . MET A 1 80 ? -7.702 -0.459 2.633 1.00 94.12 80 MET A CA 1
ATOM 618 C C . MET A 1 80 ? -9.199 -0.243 2.823 1.00 94.12 80 MET A C 1
ATOM 620 O O . MET A 1 80 ? -9.926 -0.050 1.850 1.00 94.12 80 MET A O 1
ATOM 624 N N . SER A 1 81 ? -9.663 -0.244 4.071 1.00 95.12 81 SER A N 1
ATOM 625 C CA . SER A 1 81 ? -11.006 0.221 4.411 1.00 95.12 81 SER A CA 1
ATOM 626 C C . SER A 1 81 ? -11.135 1.738 4.251 1.00 95.12 81 SER A C 1
ATOM 628 O O . SER A 1 81 ? -10.187 2.430 3.865 1.00 95.12 81 SER A O 1
ATOM 630 N N . ASP A 1 82 ? -12.323 2.279 4.518 1.00 93.81 82 ASP A N 1
ATOM 631 C CA . ASP A 1 82 ? -12.517 3.727 4.532 1.00 93.81 82 ASP A CA 1
ATOM 632 C C . ASP A 1 82 ? -11.847 4.351 5.769 1.00 93.81 82 ASP A C 1
ATOM 634 O O . ASP A 1 82 ? -12.395 4.385 6.874 1.00 93.81 82 ASP A O 1
ATOM 638 N N . LEU A 1 83 ? -10.594 4.776 5.593 1.00 91.06 83 LEU A N 1
ATOM 639 C CA . LEU A 1 83 ? -9.752 5.297 6.664 1.00 91.06 83 LEU A CA 1
ATOM 640 C C . LEU A 1 83 ? -10.003 6.786 6.912 1.00 91.06 83 LEU A C 1
ATOM 642 O O . LEU A 1 83 ? -10.062 7.605 5.995 1.00 91.06 83 LEU A O 1
ATOM 646 N N . THR A 1 84 ? -9.999 7.177 8.185 1.00 89.50 84 THR A N 1
ATOM 647 C CA . THR A 1 84 ? -9.924 8.595 8.566 1.00 89.50 84 THR A CA 1
ATOM 648 C C . THR A 1 84 ? -8.607 9.229 8.083 1.00 89.50 84 THR A C 1
ATOM 650 O O . THR A 1 84 ? -7.598 8.529 7.940 1.00 89.50 84 THR A O 1
ATOM 653 N N . PRO A 1 85 ? -8.526 10.568 7.938 1.00 88.12 85 PRO A N 1
ATOM 654 C CA . PRO A 1 85 ? -7.290 11.242 7.524 1.00 88.12 85 PRO A CA 1
ATOM 655 C C . PRO A 1 85 ? -6.064 10.886 8.380 1.00 88.12 85 PRO A C 1
ATOM 657 O O . PRO A 1 85 ? -4.950 10.748 7.876 1.00 88.12 85 PRO A O 1
ATOM 660 N N . ARG A 1 86 ? -6.258 10.681 9.689 1.00 84.50 86 ARG A N 1
ATOM 661 C CA . ARG A 1 86 ? -5.183 10.260 10.598 1.00 84.50 86 ARG A CA 1
ATOM 662 C C . ARG A 1 86 ? -4.729 8.825 10.320 1.00 84.50 86 ARG A C 1
ATOM 664 O O . ARG A 1 86 ? -3.528 8.565 10.331 1.00 84.50 86 ARG A O 1
ATOM 671 N N . GLN A 1 87 ? -5.661 7.906 10.073 1.00 87.31 87 GLN A N 1
ATOM 672 C CA . GLN A 1 87 ? -5.337 6.523 9.712 1.00 87.31 87 GLN A CA 1
ATOM 673 C C . GLN A 1 87 ? -4.609 6.456 8.365 1.00 87.31 87 GLN A C 1
ATOM 675 O O . GLN A 1 87 ? -3.652 5.698 8.260 1.00 87.31 87 GLN A O 1
ATOM 680 N N . TRP A 1 88 ? -4.957 7.305 7.393 1.00 89.44 88 TRP A N 1
ATOM 681 C CA . TRP A 1 88 ? -4.221 7.419 6.128 1.00 89.44 88 TRP A CA 1
ATOM 682 C C . TRP A 1 88 ? -2.756 7.819 6.314 1.00 89.44 88 TRP A C 1
ATOM 684 O O . TRP A 1 88 ? -1.863 7.199 5.739 1.00 89.44 88 TRP A O 1
ATOM 694 N N . LEU A 1 89 ? -2.480 8.814 7.161 1.00 86.88 89 LEU A N 1
ATOM 695 C CA . LEU A 1 89 ? -1.101 9.211 7.470 1.00 86.88 89 LEU A CA 1
ATOM 696 C C . LEU A 1 89 ? -0.308 8.079 8.132 1.00 86.88 89 LEU A C 1
ATOM 698 O O . LEU A 1 89 ? 0.878 7.903 7.850 1.00 86.88 89 LEU A O 1
ATOM 702 N N . LEU A 1 90 ? -0.955 7.316 9.010 1.00 82.94 90 LEU A N 1
ATOM 703 C CA . LEU A 1 90 ? -0.340 6.174 9.678 1.00 82.94 90 LEU A CA 1
ATOM 704 C C . LEU A 1 90 ? -0.124 4.998 8.715 1.00 82.94 90 LEU A C 1
ATOM 706 O O . LEU A 1 90 ? 0.937 4.384 8.770 1.00 82.94 90 LEU A O 1
ATOM 710 N N . ALA A 1 91 ? -1.067 4.731 7.806 1.00 86.12 91 ALA A N 1
ATOM 711 C CA . ALA A 1 91 ? -0.930 3.744 6.736 1.00 86.12 91 ALA A CA 1
ATOM 712 C C . ALA A 1 91 ? 0.211 4.112 5.770 1.00 86.12 91 ALA A C 1
ATOM 714 O O . ALA A 1 91 ? 1.010 3.251 5.411 1.00 86.12 91 ALA A O 1
ATOM 715 N N . GLY A 1 92 ? 0.359 5.395 5.422 1.00 89.19 92 GLY A N 1
ATOM 716 C CA . GLY A 1 92 ? 1.491 5.884 4.631 1.00 89.19 92 GLY A CA 1
ATOM 717 C C . GLY A 1 92 ? 2.832 5.691 5.345 1.00 89.19 92 GLY A C 1
ATOM 718 O O . GLY A 1 92 ? 3.768 5.134 4.778 1.00 89.19 92 GLY A O 1
ATOM 719 N N . TRP A 1 93 ? 2.927 6.072 6.622 1.00 85.31 93 TRP A N 1
ATOM 720 C CA . TRP A 1 93 ? 4.117 5.790 7.440 1.00 85.31 93 TRP A CA 1
ATOM 721 C C . TRP A 1 93 ? 4.437 4.301 7.520 1.00 85.31 93 TRP A C 1
ATOM 723 O O . TRP A 1 93 ? 5.603 3.904 7.542 1.00 85.31 93 TRP A O 1
ATOM 733 N N . ALA A 1 94 ? 3.392 3.486 7.593 1.00 83.19 94 ALA A N 1
ATOM 734 C CA . ALA A 1 94 ? 3.517 2.052 7.592 1.00 83.19 94 ALA A CA 1
ATOM 735 C C . ALA A 1 94 ? 4.121 1.545 6.271 1.00 83.19 94 ALA A C 1
ATOM 737 O O . ALA A 1 94 ? 5.119 0.826 6.294 1.00 83.19 94 ALA A O 1
ATOM 738 N N . ALA A 1 95 ? 3.585 1.991 5.134 1.00 88.00 95 ALA A N 1
ATOM 739 C CA . ALA A 1 95 ? 4.133 1.684 3.817 1.00 88.00 95 ALA A CA 1
ATOM 740 C C . ALA A 1 95 ? 5.611 2.095 3.704 1.00 88.00 95 ALA A C 1
ATOM 742 O O . ALA A 1 95 ? 6.433 1.278 3.301 1.00 88.00 95 ALA A O 1
ATOM 743 N N . HIS A 1 96 ? 5.975 3.299 4.162 1.00 90.06 96 HIS A N 1
ATOM 744 C CA . HIS A 1 96 ? 7.374 3.742 4.208 1.00 90.06 96 HIS A CA 1
ATOM 745 C C . HIS A 1 96 ? 8.269 2.753 4.968 1.00 90.06 96 HIS A C 1
ATOM 747 O O . HIS A 1 96 ? 9.299 2.334 4.456 1.00 90.06 96 HIS A O 1
ATOM 753 N N . ALA A 1 97 ? 7.871 2.336 6.176 1.00 86.62 97 ALA A N 1
ATOM 754 C CA . ALA A 1 97 ? 8.661 1.400 6.978 1.00 86.62 97 ALA A CA 1
ATOM 755 C C . ALA A 1 97 ? 8.875 0.049 6.271 1.00 86.62 97 ALA A C 1
ATOM 757 O O . ALA A 1 97 ? 9.959 -0.525 6.361 1.00 86.62 97 ALA A O 1
ATOM 758 N N . VAL A 1 98 ? 7.866 -0.438 5.542 1.00 86.44 98 VAL A N 1
ATOM 759 C CA . VAL A 1 98 ? 7.981 -1.667 4.745 1.00 86.44 98 VAL A CA 1
ATOM 760 C C . VAL A 1 98 ? 8.952 -1.488 3.580 1.00 86.44 98 VAL A C 1
ATOM 762 O O . VAL A 1 98 ? 9.782 -2.367 3.360 1.00 86.44 98 VAL A O 1
ATOM 765 N N . LEU A 1 99 ? 8.887 -0.362 2.865 1.00 90.00 99 LEU A N 1
ATOM 766 C CA . LEU A 1 99 ? 9.784 -0.072 1.741 1.00 90.00 99 LEU A CA 1
ATOM 767 C C . LEU A 1 99 ? 11.235 0.064 2.209 1.00 90.00 99 LEU A C 1
ATOM 769 O O . LEU A 1 99 ? 12.118 -0.591 1.659 1.00 90.00 99 LEU A O 1
ATOM 773 N N . THR A 1 100 ? 11.470 0.801 3.299 1.00 89.06 100 THR A N 1
ATOM 774 C CA . THR A 1 100 ? 12.794 0.896 3.927 1.00 89.06 100 THR A CA 1
ATOM 775 C C . THR A 1 100 ? 13.306 -0.472 4.371 1.00 89.06 100 THR A C 1
ATOM 777 O O . THR A 1 100 ? 14.473 -0.795 4.167 1.00 89.06 100 THR A O 1
ATOM 780 N N . TRP A 1 101 ? 12.466 -1.309 4.986 1.00 85.75 101 TRP A N 1
ATOM 781 C CA . TRP A 1 101 ? 12.881 -2.664 5.352 1.00 85.75 101 TRP A CA 1
ATOM 782 C C . TRP A 1 101 ? 13.250 -3.502 4.128 1.00 85.75 101 TRP A C 1
ATOM 784 O O . TRP A 1 101 ? 14.265 -4.201 4.148 1.00 85.75 101 TRP A O 1
ATOM 794 N N . ALA A 1 102 ? 12.444 -3.418 3.069 1.00 85.56 102 ALA A N 1
ATOM 795 C CA . ALA A 1 102 ? 12.677 -4.149 1.836 1.00 85.56 102 ALA A CA 1
ATOM 796 C C . ALA A 1 102 ? 13.991 -3.727 1.157 1.00 85.56 102 ALA A C 1
ATOM 798 O O . ALA A 1 102 ? 14.642 -4.577 0.561 1.00 85.56 102 ALA A O 1
ATOM 799 N N . THR A 1 103 ? 14.431 -2.469 1.289 1.00 85.31 103 THR A N 1
ATOM 800 C CA . THR A 1 103 ? 15.730 -2.024 0.752 1.00 85.31 103 THR A CA 1
ATOM 801 C C . THR A 1 103 ? 16.922 -2.290 1.660 1.00 85.31 103 THR A C 1
ATOM 803 O O . THR A 1 103 ? 18.004 -2.588 1.162 1.00 85.31 103 THR A O 1
ATOM 806 N N . THR A 1 104 ? 16.765 -2.155 2.978 1.00 80.12 104 THR A N 1
ATOM 807 C CA . THR A 1 104 ? 17.914 -2.113 3.905 1.00 80.12 104 THR A CA 1
ATOM 808 C C . THR A 1 104 ? 18.194 -3.429 4.612 1.00 80.12 104 THR A C 1
ATOM 810 O O . THR A 1 104 ? 19.343 -3.743 4.908 1.00 80.12 104 THR A O 1
ATOM 813 N N . ALA A 1 105 ? 17.153 -4.196 4.919 1.00 66.19 105 ALA A N 1
ATOM 814 C CA . ALA A 1 105 ? 17.243 -5.323 5.841 1.00 66.19 105 ALA A CA 1
ATOM 815 C C . ALA A 1 105 ? 16.987 -6.671 5.164 1.00 66.19 105 ALA A C 1
ATOM 817 O O . ALA A 1 105 ? 17.052 -7.709 5.824 1.00 66.19 105 ALA A O 1
ATOM 818 N N . ASN A 1 106 ? 16.678 -6.671 3.867 1.00 61.94 106 ASN A N 1
ATOM 819 C CA . ASN A 1 106 ? 16.313 -7.871 3.142 1.00 61.94 106 ASN A CA 1
ATOM 820 C C . ASN A 1 106 ? 17.193 -8.060 1.899 1.00 61.94 106 ASN A C 1
ATOM 822 O O . ASN A 1 106 ? 17.058 -7.352 0.907 1.00 61.94 106 ASN A O 1
ATOM 826 N N . THR A 1 107 ? 18.074 -9.060 1.944 1.00 61.19 107 THR A N 1
ATOM 827 C CA . THR A 1 107 ? 18.963 -9.438 0.832 1.00 61.19 107 THR A CA 1
ATOM 828 C C . THR A 1 107 ? 18.220 -10.025 -0.371 1.00 61.19 107 THR A C 1
ATOM 830 O O . THR A 1 107 ? 18.827 -10.215 -1.420 1.00 61.19 107 THR A O 1
ATOM 833 N N . ILE A 1 108 ? 16.914 -10.299 -0.245 1.00 64.81 108 ILE A N 1
ATOM 834 C CA . ILE A 1 108 ? 16.066 -10.805 -1.337 1.00 64.81 108 ILE A CA 1
ATOM 835 C C . ILE A 1 108 ? 15.930 -9.766 -2.459 1.00 64.81 108 ILE A C 1
ATOM 837 O O . ILE A 1 108 ? 15.770 -10.126 -3.625 1.00 64.81 108 ILE A O 1
ATOM 841 N N . PHE A 1 109 ? 16.020 -8.478 -2.130 1.00 70.06 109 PHE A N 1
ATOM 842 C CA . PHE A 1 109 ? 15.850 -7.393 -3.083 1.00 70.06 109 PHE A CA 1
ATOM 843 C C . PHE A 1 109 ? 17.197 -6.731 -3.365 1.00 70.06 109 PHE A C 1
ATOM 845 O O . PHE A 1 109 ? 17.573 -5.735 -2.753 1.00 70.06 109 PHE A O 1
ATOM 852 N N . GLU A 1 110 ? 17.964 -7.281 -4.300 1.00 72.50 110 GLU A N 1
ATOM 853 C CA . GLU A 1 110 ? 19.189 -6.620 -4.743 1.00 72.50 110 GLU A CA 1
ATOM 854 C C . GLU A 1 110 ? 18.826 -5.384 -5.589 1.00 72.50 110 GLU A C 1
ATOM 856 O O . GLU A 1 110 ? 18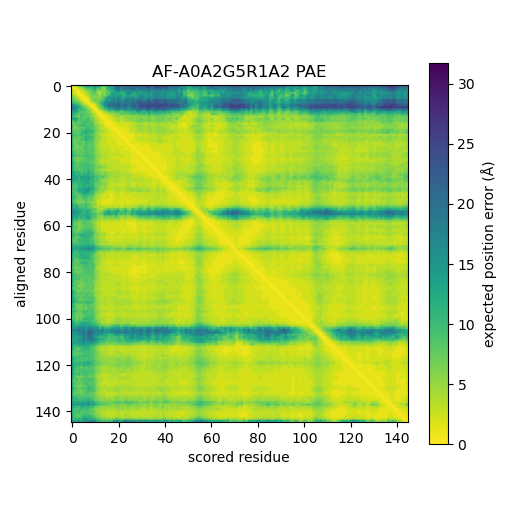.446 -5.517 -6.752 1.00 72.50 110 GLU A O 1
ATOM 861 N N . ARG A 1 111 ? 18.927 -4.183 -4.996 1.00 81.44 111 ARG A N 1
ATOM 862 C CA . ARG A 1 111 ? 18.617 -2.877 -5.625 1.00 81.44 111 ARG A CA 1
ATOM 863 C C . ARG A 1 111 ? 17.208 -2.824 -6.257 1.00 81.44 111 ARG A C 1
ATOM 865 O O . ARG A 1 111 ? 17.100 -2.709 -7.481 1.00 81.44 111 ARG A O 1
ATOM 872 N N . PRO A 1 112 ? 16.130 -2.938 -5.460 1.00 88.19 112 PRO A N 1
ATOM 873 C CA . PRO A 1 112 ? 14.776 -2.933 -5.996 1.00 88.19 112 PRO A CA 1
ATOM 874 C C . PRO A 1 112 ? 14.381 -1.553 -6.516 1.00 88.19 112 PRO A C 1
ATOM 876 O O . PRO A 1 112 ? 14.799 -0.526 -5.985 1.00 88.19 112 PRO A O 1
ATOM 879 N N . THR A 1 113 ? 13.494 -1.542 -7.506 1.00 93.38 113 THR A N 1
ATOM 880 C CA . THR A 1 113 ? 12.729 -0.349 -7.887 1.00 93.38 113 THR A CA 1
ATOM 881 C C . THR A 1 113 ? 11.275 -0.569 -7.503 1.00 93.38 113 THR A C 1
ATOM 883 O O . THR A 1 113 ? 10.636 -1.478 -8.034 1.00 93.38 113 THR A O 1
ATOM 886 N N . PHE A 1 114 ? 10.748 0.254 -6.596 1.00 95.38 114 PHE A N 1
ATOM 887 C CA . PHE A 1 114 ? 9.346 0.183 -6.190 1.00 95.38 114 PHE A CA 1
ATOM 888 C C . PHE A 1 114 ? 8.497 1.166 -6.986 1.00 95.38 114 PHE A C 1
ATOM 890 O O . PHE A 1 114 ? 8.854 2.337 -7.106 1.00 95.38 114 PHE A O 1
ATOM 897 N N . GLN A 1 115 ? 7.377 0.679 -7.511 1.00 96.44 115 GLN A N 1
ATOM 898 C CA . GLN A 1 115 ? 6.432 1.433 -8.326 1.00 96.44 115 GLN A CA 1
ATOM 899 C C . GLN A 1 115 ? 5.066 1.463 -7.648 1.00 96.44 115 GLN A C 1
ATOM 901 O O . GLN A 1 115 ? 4.610 0.436 -7.154 1.00 96.44 115 GLN A O 1
ATOM 906 N N . ALA A 1 116 ? 4.401 2.614 -7.640 1.00 95.50 116 ALA A N 1
ATOM 907 C CA . ALA A 1 116 ? 3.024 2.741 -7.166 1.00 95.50 116 ALA A CA 1
ATOM 908 C C . ALA A 1 116 ? 2.215 3.610 -8.128 1.00 95.50 116 ALA A C 1
ATOM 910 O O . ALA A 1 116 ? 2.710 4.633 -8.598 1.00 95.50 116 ALA A O 1
ATOM 911 N N . VAL A 1 117 ? 0.968 3.228 -8.394 1.00 93.88 117 VAL A N 1
ATOM 912 C CA . VAL A 1 117 ? 0.022 4.052 -9.154 1.00 93.88 117 VAL A CA 1
ATOM 913 C C . VAL A 1 117 ? -0.829 4.830 -8.148 1.00 93.88 117 VAL A C 1
ATOM 915 O O . VAL A 1 117 ? -1.547 4.207 -7.363 1.00 93.88 117 VAL A O 1
ATOM 918 N N . PRO A 1 118 ? -0.737 6.171 -8.087 1.00 91.88 118 PRO A N 1
ATOM 919 C CA . PRO A 1 118 ? -1.633 6.948 -7.244 1.00 91.88 118 PRO A CA 1
ATOM 920 C C . PRO A 1 118 ? -3.063 6.863 -7.781 1.00 91.88 118 PRO A C 1
ATOM 922 O O . PRO A 1 118 ? -3.287 6.917 -8.990 1.00 91.88 118 PRO A O 1
ATOM 925 N N . ALA A 1 119 ? -4.047 6.848 -6.881 1.00 87.69 119 ALA A N 1
ATOM 926 C CA . ALA A 1 119 ? -5.414 7.186 -7.263 1.00 87.69 119 ALA A CA 1
ATOM 927 C C . ALA A 1 119 ? -5.436 8.582 -7.928 1.00 87.69 119 ALA A C 1
ATOM 929 O O . ALA A 1 119 ? -4.611 9.428 -7.560 1.00 87.69 119 ALA A O 1
ATOM 930 N N . PRO A 1 120 ? -6.382 8.873 -8.844 1.00 87.44 120 PRO A N 1
ATOM 931 C CA . PRO A 1 120 ? -6.448 10.136 -9.588 1.00 87.44 120 PRO A CA 1
ATOM 932 C C . PRO A 1 120 ? -6.962 11.300 -8.717 1.00 87.44 120 PRO A C 1
ATOM 934 O O . PRO A 1 120 ? -7.908 12.004 -9.063 1.00 87.44 120 PRO A O 1
ATOM 937 N N . THR A 1 121 ? -6.348 11.498 -7.550 1.00 89.12 121 THR A N 1
ATOM 938 C CA . THR A 1 121 ? -6.653 12.552 -6.584 1.00 89.12 121 THR A CA 1
ATOM 939 C C . THR A 1 121 ? -5.358 13.225 -6.112 1.00 89.12 121 THR A C 1
ATOM 941 O O . THR A 1 121 ? -4.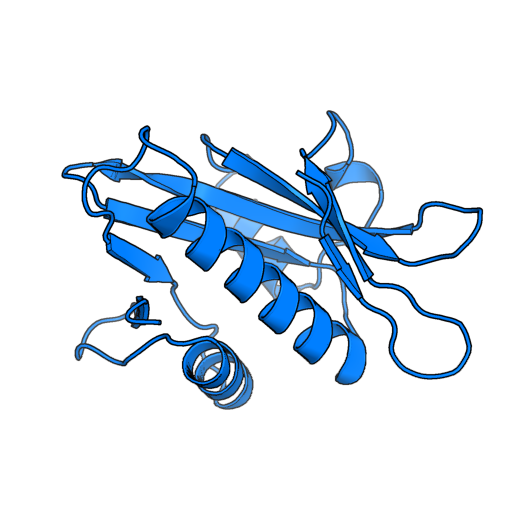351 12.547 -5.871 1.00 89.12 121 THR A O 1
ATOM 944 N N . PRO A 1 122 ? -5.347 14.558 -5.932 1.00 92.31 122 PRO A N 1
ATOM 945 C CA . PRO A 1 122 ? -4.186 15.269 -5.398 1.00 92.31 122 PRO A CA 1
ATOM 946 C C . PRO A 1 122 ? -3.733 14.760 -4.020 1.00 92.31 122 PRO A C 1
ATOM 948 O O . PRO A 1 122 ? -2.551 14.820 -3.685 1.00 92.31 122 PRO A O 1
ATOM 951 N N . GLU A 1 123 ? -4.663 14.270 -3.203 1.00 90.56 123 GLU A N 1
ATOM 952 C CA . GLU A 1 123 ? -4.420 13.735 -1.865 1.00 90.56 123 GLU A CA 1
ATOM 953 C C . GLU A 1 123 ? -3.563 12.467 -1.912 1.00 90.56 123 GLU A C 1
ATOM 955 O O . GLU A 1 123 ? -2.597 12.367 -1.152 1.00 90.56 123 GLU A O 1
ATOM 960 N N . ALA A 1 124 ? -3.873 11.538 -2.824 1.00 89.81 124 ALA A N 1
ATOM 961 C CA . ALA A 1 124 ? -3.109 10.306 -3.003 1.00 89.81 124 ALA A CA 1
ATOM 962 C C . ALA A 1 124 ? -1.674 10.602 -3.458 1.00 89.81 124 ALA A C 1
ATOM 964 O O . ALA A 1 124 ? -0.720 10.102 -2.861 1.00 89.81 124 ALA A O 1
ATOM 965 N N . VAL A 1 125 ? -1.512 11.500 -4.437 1.00 94.06 125 VAL A N 1
ATOM 966 C CA . VAL A 1 125 ? -0.190 11.945 -4.907 1.00 94.06 125 VAL A CA 1
ATOM 967 C C . VAL A 1 125 ? 0.608 12.580 -3.766 1.00 94.06 125 VAL A C 1
ATOM 969 O O . VAL A 1 125 ? 1.767 12.230 -3.546 1.00 94.06 125 VAL A O 1
ATOM 972 N N . ARG A 1 126 ? 0.002 13.484 -2.981 1.00 94.69 126 ARG A N 1
ATOM 973 C CA . ARG A 1 126 ? 0.678 14.105 -1.825 1.00 94.69 126 ARG A CA 1
ATOM 974 C C . ARG A 1 126 ? 1.078 13.080 -0.765 1.00 94.69 126 ARG A C 1
ATOM 976 O O . ARG A 1 126 ? 2.147 13.224 -0.173 1.00 94.69 126 ARG A O 1
ATOM 983 N N . LEU A 1 127 ? 0.245 12.069 -0.512 1.00 92.75 127 LEU A N 1
ATOM 984 C CA . LEU A 1 127 ? 0.561 11.004 0.439 1.00 92.75 127 LEU A CA 1
ATOM 985 C C . LEU A 1 127 ? 1.753 10.166 -0.038 1.00 92.75 127 LEU A C 1
ATOM 987 O O . LEU A 1 127 ? 2.667 9.943 0.751 1.00 92.75 127 LEU A O 1
ATOM 991 N N . LEU A 1 128 ? 1.777 9.762 -1.313 1.00 94.69 128 LEU A N 1
ATOM 992 C CA . LEU A 1 128 ? 2.896 9.012 -1.891 1.00 94.69 128 LEU A CA 1
ATOM 993 C C . LEU A 1 128 ? 4.195 9.831 -1.879 1.00 94.69 128 LEU A C 1
ATOM 995 O O . LEU A 1 128 ? 5.223 9.344 -1.406 1.00 94.69 128 LEU A O 1
ATOM 999 N N . LYS A 1 129 ? 4.147 11.107 -2.281 1.00 95.69 129 LYS A N 1
ATOM 1000 C CA . LYS A 1 129 ? 5.310 12.012 -2.198 1.00 95.69 129 LYS A CA 1
ATOM 1001 C C . LYS A 1 129 ? 5.858 12.131 -0.783 1.00 95.69 129 LYS A C 1
ATOM 1003 O O . LYS A 1 129 ? 7.066 12.094 -0.571 1.00 95.69 129 LYS A O 1
ATOM 1008 N N . ARG A 1 130 ? 4.971 12.220 0.211 1.00 94.38 130 ARG A N 1
ATOM 1009 C CA . ARG A 1 130 ? 5.358 12.302 1.625 1.00 94.38 130 ARG A C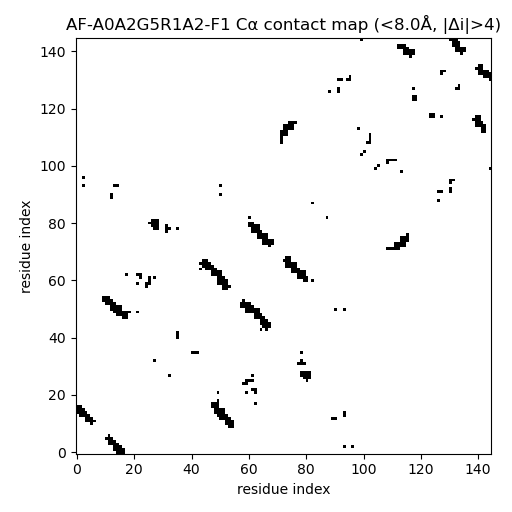A 1
ATOM 1010 C C . ARG A 1 130 ? 6.146 11.078 2.102 1.00 94.38 130 ARG A C 1
ATOM 1012 O O . ARG A 1 130 ? 6.911 11.208 3.053 1.00 94.38 130 ARG A O 1
ATOM 1019 N N . ILE A 1 131 ? 5.944 9.916 1.486 1.00 94.06 131 ILE A N 1
ATOM 1020 C CA . ILE A 1 131 ? 6.609 8.663 1.861 1.00 94.06 131 ILE A CA 1
ATOM 1021 C C . ILE A 1 131 ? 7.751 8.290 0.904 1.00 94.06 131 ILE A C 1
ATOM 1023 O O . ILE A 1 131 ? 8.208 7.152 0.939 1.00 94.06 131 ILE A O 1
ATOM 1027 N N . GLY A 1 132 ? 8.222 9.231 0.077 1.00 95.44 132 GLY A N 1
ATOM 1028 C CA . GLY A 1 132 ? 9.429 9.075 -0.742 1.00 95.44 132 GLY A CA 1
ATOM 1029 C C . GLY A 1 132 ? 9.194 8.691 -2.203 1.00 95.44 132 GLY A C 1
ATOM 1030 O O . GLY A 1 132 ? 10.153 8.348 -2.885 1.00 95.44 132 GLY A O 1
ATOM 1031 N N . PHE A 1 133 ? 7.954 8.727 -2.703 1.00 96.94 133 PHE A N 1
ATOM 1032 C CA . PHE A 1 133 ? 7.700 8.541 -4.136 1.00 96.94 133 PHE A CA 1
ATOM 1033 C C . PHE A 1 133 ? 7.894 9.835 -4.935 1.00 96.94 133 PHE A C 1
ATOM 1035 O O . PHE A 1 133 ? 7.496 10.914 -4.496 1.00 96.94 133 PHE A O 1
ATOM 1042 N N . VAL A 1 134 ? 8.420 9.712 -6.150 1.00 97.00 134 VAL A N 1
ATOM 1043 C CA . VAL A 1 134 ? 8.623 10.810 -7.101 1.00 97.00 134 VAL A CA 1
ATOM 1044 C C . VAL A 1 134 ? 7.883 10.550 -8.413 1.00 97.00 134 VAL A C 1
ATOM 1046 O O . VAL A 1 134 ? 7.704 9.401 -8.827 1.00 97.00 134 VAL A O 1
ATOM 1049 N N . ASP A 1 135 ? 7.435 11.628 -9.059 1.00 95.25 135 ASP A N 1
ATOM 1050 C CA . ASP A 1 135 ? 6.850 11.557 -10.399 1.00 95.25 135 ASP A CA 1
ATOM 1051 C C . ASP A 1 135 ? 7.958 11.336 -11.429 1.00 95.25 135 ASP A C 1
ATOM 1053 O O . ASP A 1 135 ? 8.981 12.019 -11.399 1.00 95.25 135 ASP A O 1
ATOM 1057 N N . VAL A 1 136 ? 7.723 10.427 -12.374 1.00 94.88 136 VAL A N 1
ATOM 1058 C CA . VAL A 1 136 ? 8.681 10.110 -13.448 1.00 94.88 136 VAL A CA 1
ATOM 1059 C C . VAL A 1 136 ? 8.123 10.377 -14.848 1.00 94.88 136 VAL A C 1
ATOM 1061 O O . VAL A 1 136 ? 8.693 9.930 -15.836 1.00 94.88 136 VAL A O 1
ATOM 1064 N N . GLY A 1 137 ? 7.010 11.114 -14.940 1.00 89.94 137 GLY A N 1
ATOM 1065 C CA . GLY A 1 137 ? 6.321 11.405 -16.205 1.00 89.94 137 GLY A CA 1
ATOM 1066 C C . GLY A 1 137 ? 5.447 10.262 -16.733 1.00 89.94 137 GLY A C 1
ATOM 1067 O O . GLY A 1 137 ? 4.924 10.364 -17.836 1.00 89.94 137 GLY A O 1
ATOM 1068 N N . GLU A 1 138 ? 5.269 9.206 -15.940 1.00 92.88 138 GLU A N 1
ATOM 1069 C CA . GLU A 1 138 ? 4.482 8.016 -16.267 1.00 92.88 138 GLU A CA 1
ATOM 1070 C C . GLU A 1 138 ? 3.213 7.934 -15.403 1.00 92.88 138 GLU A C 1
ATOM 1072 O O . GLU A 1 138 ? 3.042 8.686 -14.442 1.00 92.88 138 GLU A O 1
ATOM 1077 N N . ALA A 1 139 ? 2.333 6.971 -15.698 1.00 91.69 139 ALA A N 1
ATOM 1078 C CA . ALA A 1 139 ? 1.140 6.689 -14.887 1.00 91.69 139 ALA A CA 1
ATOM 1079 C C . ALA A 1 139 ? 1.457 6.137 -13.475 1.00 91.69 139 ALA A C 1
ATOM 1081 O O . ALA A 1 139 ? 0.551 5.950 -12.665 1.00 91.69 139 ALA A O 1
ATOM 1082 N N . TYR A 1 140 ? 2.729 5.869 -13.174 1.00 94.25 140 TYR A N 1
ATOM 1083 C CA . TYR A 1 140 ? 3.213 5.398 -11.880 1.00 94.25 140 TYR A CA 1
ATOM 1084 C C . TYR A 1 140 ? 4.294 6.330 -11.321 1.00 94.25 140 TYR A C 1
ATOM 1086 O O . TYR A 1 140 ? 4.950 7.081 -12.042 1.00 94.25 140 TYR A O 1
ATOM 1094 N N . MET A 1 141 ? 4.516 6.226 -10.016 1.00 97.38 141 MET A N 1
ATOM 1095 C CA . MET A 1 141 ? 5.580 6.903 -9.285 1.00 97.38 141 MET A CA 1
ATOM 1096 C C . MET A 1 141 ? 6.650 5.900 -8.846 1.00 97.38 141 MET A C 1
ATOM 1098 O O . MET A 1 141 ? 6.333 4.734 -8.595 1.00 97.38 141 MET A O 1
ATOM 1102 N N . ILE A 1 142 ? 7.901 6.350 -8.709 1.00 96.62 142 ILE A N 1
ATOM 1103 C CA . ILE A 1 142 ? 9.024 5.527 -8.223 1.00 96.62 142 ILE A CA 1
ATOM 1104 C C . ILE A 1 142 ? 9.397 5.941 -6.805 1.00 96.62 142 ILE A C 1
ATOM 1106 O O . ILE A 1 142 ? 9.418 7.126 -6.497 1.00 96.62 142 ILE A O 1
ATOM 1110 N N . TRP A 1 143 ? 9.691 4.977 -5.939 1.00 96.06 143 TRP A N 1
ATOM 1111 C CA . TRP A 1 143 ? 10.195 5.255 -4.595 1.00 96.06 143 TRP A CA 1
ATOM 1112 C C . TRP A 1 143 ? 11.716 5.480 -4.582 1.00 96.06 143 TRP A C 1
ATOM 1114 O O . TRP A 1 143 ? 12.461 4.622 -5.056 1.00 96.06 143 TRP A O 1
ATOM 1124 N N . GLU A 1 144 ? 12.161 6.594 -3.997 1.00 92.06 144 GLU A N 1
ATOM 1125 C CA . GLU A 1 144 ? 13.577 6.993 -3.853 1.00 92.06 144 GLU A CA 1
ATOM 1126 C C . GLU A 1 144 ? 13.990 7.247 -2.388 1.00 92.06 144 GLU A C 1
ATOM 1128 O O . GLU A 1 144 ? 15.061 7.798 -2.129 1.00 92.06 144 GLU A O 1
ATOM 1133 N N . GLY A 1 145 ? 13.107 6.908 -1.442 1.00 78.56 145 GLY A N 1
ATOM 1134 C CA . GLY A 1 145 ? 13.254 7.199 -0.010 1.00 78.56 145 GLY A CA 1
ATOM 1135 C C . GLY A 1 145 ? 14.264 6.349 0.755 1.00 78.56 145 GLY A C 1
ATOM 1136 O O . GLY A 1 145 ? 14.824 5.375 0.205 1.00 78.56 145 GLY A O 1
#